Protein AF-A0A1V2QAQ2-F1 (afdb_monomer_lite)

pLDDT: mean 79.97, std 14.41, range [47.81, 94.69]

Radius of gyration: 16.97 Å; chains: 1; bounding box: 43×12×46 Å

Secondary structure (DSSP, 8-state):
-EEEEEE-TTT-PEEEEE-PPPPSTTHHHHHHHHHHHHHHHHHHHHHHHHHHHHHHHHHHH--

Foldseek 3Di:
DWDWQDADPVPRDTDIDDDDFDDDPCSVVVVVVVVVVRVVVSVVVVVVVPPPPPVVVCVVPVD

Sequence (63 aa):
MRVYAGIAPDTRRARYLTETIPAGPDAEHKAEQARLRLIRTVDQRDGLRLTATLDELITRHIT

Structure (mmCIF, N/CA/C/O backbone):
data_AF-A0A1V2QAQ2-F1
#
_entry.id   AF-A0A1V2QAQ2-F1
#
loop_
_atom_site.group_PDB
_atom_site.id
_atom_site.type_symbol
_atom_site.label_atom_id
_atom_site.label_alt_id
_atom_site.label_comp_id
_atom_site.label_asym_id
_atom_site.label_entity_id
_atom_site.label_seq_id
_atom_site.pdbx_PDB_ins_code
_atom_site.Cartn_x
_atom_site.Cartn_y
_atom_site.Cartn_z
_atom_site.occupancy
_atom_site.B_iso_or_equiv
_atom_site.auth_seq_id
_atom_site.auth_comp_id
_atom_site.auth_asym_id
_atom_site.auth_atom_id
_atom_site.pdbx_PDB_model_num
ATOM 1 N N . MET A 1 1 ? -7.597 3.186 1.742 1.00 85.75 1 MET A N 1
ATOM 2 C CA . MET A 1 1 ? -6.420 4.071 1.569 1.00 85.75 1 MET A CA 1
ATOM 3 C C . MET A 1 1 ? -5.698 3.700 0.269 1.00 85.75 1 MET A C 1
ATOM 5 O O . MET A 1 1 ? -5.854 2.570 -0.181 1.00 85.75 1 MET A O 1
ATOM 9 N N . ARG A 1 2 ? -5.010 4.646 -0.393 1.00 85.56 2 ARG A N 1
ATOM 10 C CA . ARG A 1 2 ? -4.392 4.461 -1.723 1.00 85.56 2 ARG A CA 1
ATOM 11 C C . ARG A 1 2 ? -2.951 4.980 -1.725 1.00 85.56 2 ARG A C 1
ATOM 13 O O . ARG A 1 2 ? -2.720 6.093 -1.264 1.00 85.56 2 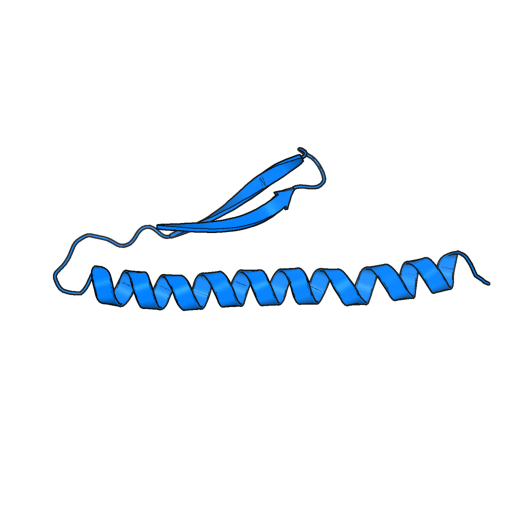ARG A O 1
ATOM 20 N N . VAL A 1 3 ? -2.021 4.215 -2.293 1.00 88.50 3 VAL A N 1
ATOM 21 C CA . VAL A 1 3 ? -0.610 4.588 -2.491 1.00 88.50 3 VAL A CA 1
ATOM 22 C C . VAL A 1 3 ? -0.303 4.590 -3.985 1.00 88.50 3 VAL A C 1
ATOM 24 O O . VAL A 1 3 ? -0.702 3.674 -4.703 1.00 88.50 3 VAL A O 1
ATOM 27 N N . TYR A 1 4 ? 0.367 5.634 -4.467 1.00 84.56 4 TYR A N 1
ATOM 28 C CA . TYR A 1 4 ? 0.791 5.732 -5.862 1.00 84.56 4 TYR A CA 1
ATOM 29 C C . TYR A 1 4 ? 1.901 4.721 -6.160 1.00 84.56 4 TYR A C 1
ATOM 31 O O . TYR A 1 4 ? 2.834 4.577 -5.378 1.00 84.56 4 TYR A O 1
ATOM 39 N N . ALA A 1 5 ? 1.783 4.021 -7.286 1.00 86.75 5 ALA A N 1
ATOM 40 C CA . ALA A 1 5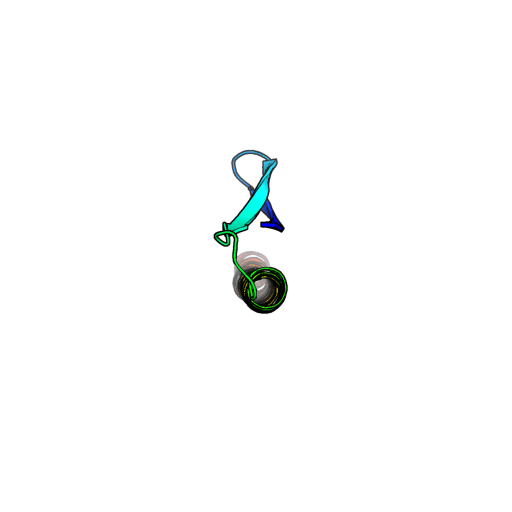 ? 2.674 2.934 -7.683 1.00 86.75 5 ALA A CA 1
ATOM 41 C C . ALA A 1 5 ? 3.220 3.126 -9.110 1.00 86.75 5 ALA A C 1
ATOM 43 O O . ALA A 1 5 ? 3.449 2.155 -9.832 1.00 86.75 5 ALA A O 1
ATOM 44 N N . GLY A 1 6 ? 3.363 4.380 -9.546 1.00 85.75 6 GLY A N 1
ATOM 45 C CA . GLY A 1 6 ? 3.920 4.721 -10.854 1.00 85.75 6 GLY A CA 1
ATOM 46 C C . GLY A 1 6 ? 2.900 4.745 -11.995 1.00 85.75 6 GLY A C 1
ATOM 47 O O . GLY A 1 6 ? 1.687 4.677 -11.795 1.00 85.75 6 GLY A O 1
ATOM 48 N N . ILE A 1 7 ? 3.409 4.850 -13.223 1.00 85.38 7 ILE A N 1
ATOM 49 C CA . ILE A 1 7 ? 2.616 4.890 -14.458 1.00 85.38 7 ILE A CA 1
ATOM 50 C C . ILE A 1 7 ? 2.711 3.536 -15.169 1.00 85.38 7 ILE A C 1
ATOM 52 O O . ILE A 1 7 ? 3.786 2.946 -15.290 1.00 85.38 7 ILE A O 1
ATOM 56 N N . ALA A 1 8 ? 1.576 3.027 -15.643 1.00 80.38 8 ALA A N 1
ATOM 57 C CA . ALA A 1 8 ? 1.526 1.826 -16.463 1.00 80.38 8 ALA A CA 1
ATOM 58 C C . ALA A 1 8 ? 2.097 2.121 -17.869 1.00 80.38 8 ALA A C 1
ATOM 60 O O . ALA A 1 8 ? 1.641 3.073 -18.504 1.00 80.38 8 ALA A O 1
ATOM 61 N N . PRO A 1 9 ? 3.074 1.348 -18.377 1.00 75.62 9 PRO A N 1
ATOM 62 C CA . PRO A 1 9 ? 3.741 1.657 -19.648 1.00 75.62 9 PRO A CA 1
ATOM 63 C C . PRO A 1 9 ? 2.836 1.456 -20.874 1.00 75.62 9 PRO A C 1
ATOM 65 O O . PRO A 1 9 ? 2.993 2.141 -21.879 1.00 75.62 9 PRO A O 1
ATOM 68 N N . ASP A 1 10 ? 1.874 0.545 -20.770 1.00 84.06 10 ASP A N 1
ATOM 69 C CA . ASP A 1 10 ? 0.920 0.160 -21.812 1.00 84.06 10 ASP A CA 1
ATOM 70 C C . ASP A 1 10 ? -0.192 1.197 -22.012 1.00 84.06 10 ASP A C 1
ATOM 72 O O . ASP A 1 10 ? -0.567 1.527 -23.133 1.00 84.06 10 ASP A O 1
ATOM 76 N N . THR A 1 11 ? -0.711 1.739 -20.914 1.00 83.69 11 THR A N 1
ATOM 77 C CA . THR A 1 11 ? -1.880 2.628 -20.920 1.00 83.69 11 THR A CA 1
ATOM 78 C C . THR A 1 11 ? -1.537 4.072 -20.575 1.00 83.69 11 THR A C 1
ATOM 80 O O . THR A 1 11 ? -2.396 4.945 -20.698 1.00 83.69 11 THR A O 1
ATOM 83 N N . ARG A 1 12 ? -0.303 4.340 -20.123 1.00 83.75 12 ARG A N 1
ATOM 84 C CA . ARG A 1 12 ? 0.165 5.634 -19.591 1.00 83.75 12 ARG A CA 1
ATOM 85 C C . ARG A 1 12 ? -0.697 6.182 -18.448 1.00 83.75 12 ARG A C 1
ATOM 87 O O . ARG A 1 12 ? -0.720 7.384 -18.198 1.0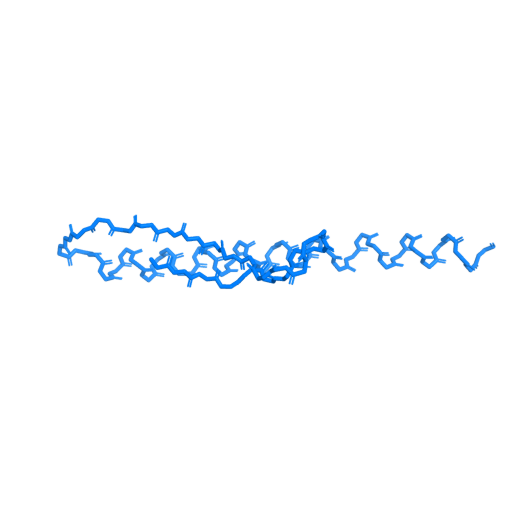0 83.75 12 ARG A O 1
ATOM 94 N N . ARG A 1 13 ? -1.407 5.306 -17.732 1.00 85.81 13 ARG A N 1
ATOM 95 C CA . ARG A 1 13 ? -2.269 5.674 -16.600 1.00 85.81 13 ARG A CA 1
ATOM 96 C C . ARG A 1 13 ? -1.558 5.461 -15.272 1.00 85.81 13 ARG A C 1
ATOM 98 O O . ARG A 1 13 ? -0.794 4.510 -15.112 1.00 85.81 13 ARG A O 1
ATOM 105 N N . ALA A 1 14 ? -1.853 6.324 -14.304 1.00 87.12 14 ALA A N 1
ATOM 106 C CA . ALA A 1 14 ? -1.380 6.172 -12.935 1.00 87.12 14 ALA A CA 1
ATOM 107 C C . ALA A 1 14 ? -1.924 4.876 -12.312 1.00 87.12 14 ALA A C 1
ATOM 109 O O . ALA A 1 14 ? -3.131 4.615 -12.328 1.00 87.12 14 ALA A O 1
ATOM 110 N N . ARG A 1 15 ? -1.026 4.071 -11.746 1.00 89.00 15 ARG A N 1
ATOM 111 C CA . ARG A 1 15 ? -1.348 2.876 -10.968 1.00 89.00 15 ARG A CA 1
ATOM 112 C C . ARG A 1 15 ? -1.314 3.223 -9.492 1.00 89.00 15 ARG A C 1
ATOM 114 O O . ARG A 1 15 ? -0.469 3.983 -9.027 1.00 89.00 15 ARG A O 1
ATOM 121 N N . TYR A 1 16 ? -2.228 2.615 -8.753 1.00 89.75 16 TYR A N 1
ATOM 122 C CA . TYR A 1 16 ? -2.309 2.760 -7.310 1.00 89.75 16 TYR A CA 1
ATOM 123 C C . TYR A 1 16 ? -2.430 1.382 -6.677 1.00 89.75 16 TYR A C 1
ATOM 125 O O . TYR A 1 16 ? -3.172 0.536 -7.180 1.00 89.75 16 TYR A O 1
ATOM 133 N N . LEU A 1 17 ? -1.746 1.173 -5.557 1.00 88.94 17 LEU A N 1
ATOM 134 C CA . LEU A 1 17 ? -2.076 0.088 -4.643 1.00 88.94 17 LEU A CA 1
ATOM 135 C C . LEU A 1 17 ? -3.122 0.597 -3.661 1.00 88.94 17 LEU A C 1
ATOM 137 O O . LEU A 1 17 ? -2.989 1.684 -3.101 1.00 88.94 17 LEU A O 1
ATOM 141 N N . THR A 1 18 ? -4.193 -0.168 -3.503 1.00 90.31 18 THR A N 1
ATOM 142 C CA . THR A 1 18 ? -5.326 0.209 -2.662 1.00 90.31 18 THR A CA 1
ATOM 143 C C . THR A 1 18 ? -5.589 -0.912 -1.679 1.00 90.31 18 THR A C 1
ATOM 145 O O . THR A 1 18 ? -5.656 -2.071 -2.075 1.00 90.31 18 THR A O 1
ATOM 148 N N . GLU A 1 19 ? -5.766 -0.548 -0.416 1.00 91.06 19 GLU A N 1
ATOM 149 C CA . GLU A 1 19 ? -6.195 -1.460 0.639 1.00 91.06 19 GLU A CA 1
ATOM 150 C C . GLU A 1 19 ? -7.349 -0.809 1.404 1.00 91.06 19 GLU A C 1
ATOM 152 O O . GLU A 1 19 ? -7.307 0.383 1.751 1.00 91.06 19 GLU A O 1
ATOM 157 N N . THR A 1 20 ? -8.409 -1.582 1.620 1.00 94.19 20 THR A N 1
ATOM 158 C CA . THR A 1 20 ? -9.593 -1.147 2.359 1.00 94.19 20 THR A CA 1
ATOM 159 C C . THR A 1 20 ? -9.522 -1.731 3.757 1.00 94.19 20 THR A C 1
ATOM 161 O O . THR A 1 20 ? -9.561 -2.945 3.926 1.00 94.19 20 THR A O 1
ATOM 164 N N . ILE A 1 21 ? -9.428 -0.853 4.753 1.00 91.94 21 ILE A N 1
ATOM 165 C CA . ILE A 1 21 ? -9.424 -1.230 6.164 1.00 91.94 21 ILE A CA 1
ATOM 166 C C . ILE A 1 21 ? -10.852 -1.063 6.690 1.00 91.94 21 ILE A C 1
ATOM 168 O O . ILE A 1 21 ? -11.413 0.026 6.536 1.00 91.94 21 ILE A O 1
ATOM 172 N N . PRO A 1 22 ? -11.468 -2.111 7.265 1.00 91.56 22 PRO A N 1
ATOM 173 C CA . PRO A 1 22 ? -12.789 -1.989 7.865 1.00 91.56 22 PRO A CA 1
ATOM 174 C C . PRO A 1 22 ? -12.750 -1.025 9.057 1.00 91.56 22 PRO A C 1
ATOM 176 O O . PRO A 1 22 ? -11.744 -0.930 9.763 1.00 91.56 22 PRO A O 1
ATOM 179 N N . ALA A 1 23 ? -13.858 -0.320 9.282 1.00 89.06 23 ALA A N 1
ATOM 180 C CA . ALA A 1 23 ? -13.996 0.578 10.421 1.00 89.06 23 ALA A CA 1
ATOM 181 C C . ALA A 1 23 ? -13.904 -0.193 11.749 1.00 89.06 23 ALA A C 1
ATOM 183 O O . ALA A 1 23 ? -14.352 -1.335 11.857 1.00 89.06 23 ALA A O 1
ATOM 184 N N . GLY A 1 24 ? -13.319 0.442 12.761 1.00 93.94 24 GLY A N 1
ATOM 185 C CA . GLY A 1 24 ? -13.123 -0.141 14.083 1.00 93.94 24 GLY A CA 1
ATOM 186 C C . GLY A 1 24 ? -12.206 0.721 14.954 1.00 93.94 24 GLY A C 1
ATOM 187 O O . GLY A 1 24 ? -11.607 1.670 14.445 1.00 93.94 24 GLY A O 1
ATOM 188 N N . PRO A 1 25 ? -12.069 0.387 16.247 1.00 94.69 25 PRO A N 1
ATOM 189 C CA . PRO A 1 25 ? -11.261 1.162 17.191 1.00 94.69 25 PRO A CA 1
ATOM 190 C C . PRO A 1 25 ? -9.786 1.254 16.772 1.00 94.69 25 PRO A C 1
ATOM 192 O O . PRO A 1 25 ? -9.173 2.303 16.913 1.00 94.69 25 PRO A O 1
ATOM 195 N N . ASP A 1 26 ? -9.248 0.200 16.149 1.00 94.50 26 ASP A N 1
ATOM 196 C CA . ASP A 1 26 ? -7.852 0.163 15.685 1.00 94.50 26 ASP A CA 1
ATOM 197 C C . ASP A 1 26 ? -7.691 0.542 14.205 1.00 94.50 26 ASP A C 1
ATOM 199 O O . ASP A 1 26 ? -6.648 0.267 13.606 1.00 94.50 26 ASP A O 1
ATOM 203 N N . ALA A 1 27 ? -8.728 1.086 13.559 1.00 92.12 27 ALA A N 1
ATOM 204 C CA . ALA A 1 27 ? -8.711 1.316 12.114 1.00 92.12 27 ALA A CA 1
ATOM 205 C C . ALA A 1 27 ? -7.581 2.263 11.692 1.00 92.12 27 ALA A C 1
ATOM 207 O O . ALA A 1 27 ? -6.931 2.018 10.677 1.00 92.12 27 ALA A O 1
ATOM 208 N N . GLU A 1 28 ? -7.303 3.292 12.493 1.00 91.31 28 GLU A N 1
ATOM 209 C CA . GLU A 1 28 ? -6.204 4.228 12.248 1.00 91.31 28 GLU A CA 1
ATOM 210 C C . GLU A 1 28 ? -4.841 3.531 12.336 1.00 91.31 28 GLU A C 1
ATOM 212 O O . GLU A 1 28 ? -4.037 3.604 11.407 1.00 91.31 28 GLU A O 1
ATOM 217 N N . HIS A 1 29 ? -4.617 2.752 13.398 1.00 93.56 29 HIS A N 1
ATOM 218 C CA . HIS A 1 29 ? -3.377 2.000 13.567 1.00 93.56 29 HIS A CA 1
ATOM 219 C C . HIS A 1 29 ? -3.167 0.985 12.432 1.00 93.56 29 HIS A C 1
ATOM 221 O O . HIS A 1 29 ? -2.082 0.892 11.855 1.00 93.56 29 HIS A O 1
ATOM 227 N N . LYS A 1 30 ? -4.221 0.253 12.054 1.00 92.06 30 LYS A N 1
ATOM 228 C CA . LYS A 1 30 ? -4.188 -0.705 10.938 1.00 92.06 30 LYS A CA 1
ATOM 229 C C . LYS A 1 30 ? -3.944 -0.012 9.598 1.00 92.06 30 LYS A C 1
ATOM 231 O O . LYS A 1 30 ? -3.211 -0.554 8.771 1.00 92.06 30 LYS A O 1
ATOM 236 N N . ALA A 1 31 ? -4.508 1.177 9.390 1.00 92.62 31 ALA A N 1
ATOM 237 C CA . ALA A 1 31 ? -4.269 1.971 8.190 1.00 92.62 31 ALA A CA 1
ATOM 238 C C . ALA A 1 31 ? -2.808 2.423 8.085 1.00 92.62 31 ALA A C 1
ATOM 240 O O . ALA A 1 31 ? -2.237 2.338 6.996 1.00 92.62 31 ALA A O 1
ATOM 241 N N . GLU A 1 32 ? -2.178 2.821 9.192 1.00 92.88 32 GLU A N 1
ATOM 242 C CA . GLU A 1 32 ? -0.762 3.200 9.178 1.00 92.88 32 GLU A CA 1
ATOM 243 C C . GLU A 1 32 ? 0.153 1.993 8.929 1.00 92.88 32 GLU A C 1
ATOM 245 O O . GLU A 1 32 ? 1.062 2.052 8.098 1.00 92.88 32 GLU A O 1
ATOM 250 N N . GLN A 1 33 ? -0.139 0.842 9.541 1.00 94.12 33 GLN A N 1
ATOM 251 C CA . GLN A 1 33 ? 0.588 -0.398 9.244 1.00 94.12 33 GLN A CA 1
ATOM 252 C C . GLN A 1 33 ? 0.444 -0.814 7.772 1.00 94.12 33 GLN A C 1
ATOM 254 O O . GLN A 1 33 ? 1.420 -1.227 7.138 1.00 94.12 33 GLN A O 1
ATOM 259 N N . ALA A 1 34 ? -0.755 -0.677 7.199 1.00 92.69 34 ALA A N 1
ATOM 260 C CA . ALA A 1 34 ? -0.976 -0.895 5.773 1.00 92.69 34 ALA A CA 1
ATOM 261 C C . ALA A 1 34 ? -0.173 0.102 4.920 1.00 92.69 34 ALA A C 1
ATOM 263 O O . ALA A 1 34 ? 0.409 -0.292 3.911 1.00 92.69 34 ALA A O 1
ATOM 264 N N . ARG A 1 35 ? -0.051 1.367 5.348 1.00 90.44 35 ARG A N 1
ATOM 265 C CA . ARG A 1 35 ? 0.717 2.405 4.637 1.00 90.44 35 ARG A CA 1
ATOM 266 C C . ARG A 1 35 ? 2.166 2.002 4.447 1.00 90.44 35 ARG A C 1
ATOM 268 O O . ARG A 1 35 ? 2.658 1.994 3.320 1.00 90.44 35 ARG A O 1
ATOM 275 N N . LEU A 1 36 ? 2.818 1.624 5.540 1.00 93.69 36 LEU A N 1
ATOM 276 C CA . LEU A 1 36 ? 4.220 1.214 5.538 1.00 93.69 36 LEU A CA 1
ATOM 277 C C . LEU A 1 36 ? 4.436 -0.026 4.663 1.00 93.69 36 LEU A C 1
ATOM 279 O O . LEU A 1 36 ? 5.394 -0.091 3.889 1.00 93.69 36 LEU A O 1
ATOM 283 N N . ARG A 1 37 ? 3.510 -0.990 4.725 1.00 92.31 37 ARG A N 1
ATOM 284 C CA . ARG A 1 37 ? 3.563 -2.214 3.914 1.00 92.31 37 ARG A CA 1
ATOM 285 C C . ARG A 1 37 ? 3.439 -1.916 2.416 1.00 92.31 37 ARG A C 1
ATOM 287 O O . ARG A 1 37 ? 4.199 -2.463 1.613 1.00 92.31 37 ARG A O 1
ATOM 294 N N . LEU A 1 38 ? 2.503 -1.042 2.041 1.00 90.62 38 LEU A N 1
ATOM 295 C CA . LEU A 1 38 ? 2.262 -0.657 0.650 1.00 90.62 38 LEU A CA 1
ATOM 296 C C . LEU A 1 38 ? 3.430 0.145 0.069 1.00 90.62 38 LEU A C 1
ATOM 298 O O . LEU A 1 38 ? 3.841 -0.150 -1.050 1.00 90.62 38 LEU A O 1
ATOM 302 N N . ILE A 1 39 ? 4.002 1.086 0.828 1.00 89.44 39 ILE A N 1
ATOM 303 C CA . ILE A 1 39 ? 5.199 1.840 0.415 1.00 89.44 39 ILE A CA 1
ATOM 304 C C . ILE A 1 39 ? 6.362 0.881 0.155 1.00 89.44 39 ILE A C 1
ATOM 306 O O . ILE A 1 39 ? 6.904 0.868 -0.945 1.00 89.44 39 ILE A O 1
ATOM 310 N N . ARG A 1 40 ? 6.659 -0.020 1.102 1.00 89.75 40 ARG A N 1
ATOM 311 C CA . ARG A 1 40 ? 7.712 -1.032 0.928 1.00 89.75 40 ARG A CA 1
ATOM 312 C C . ARG A 1 40 ? 7.500 -1.893 -0.322 1.00 89.75 40 ARG A C 1
ATOM 314 O O . ARG A 1 40 ? 8.459 -2.251 -0.997 1.00 89.75 40 ARG A O 1
ATOM 321 N N . THR A 1 41 ? 6.249 -2.231 -0.634 1.00 86.75 41 THR A N 1
ATOM 322 C CA . THR A 1 41 ? 5.906 -3.014 -1.832 1.00 86.75 41 THR A CA 1
ATOM 323 C C . THR A 1 41 ? 6.167 -2.234 -3.124 1.00 86.75 41 THR A C 1
ATOM 325 O O . THR A 1 41 ? 6.557 -2.830 -4.129 1.00 86.75 41 THR A O 1
ATOM 328 N N . VAL A 1 42 ? 5.936 -0.918 -3.118 1.00 87.12 42 VAL A N 1
ATOM 329 C CA . VAL A 1 42 ? 6.261 -0.041 -4.253 1.00 87.12 42 VAL A CA 1
ATOM 330 C C . VAL A 1 42 ? 7.775 0.065 -4.415 1.00 87.12 42 VAL A C 1
ATOM 332 O O . VAL A 1 42 ? 8.268 -0.240 -5.497 1.00 87.12 42 VAL A O 1
ATOM 335 N N . ASP A 1 43 ? 8.509 0.351 -3.338 1.00 81.44 43 ASP A N 1
ATOM 336 C CA . ASP A 1 43 ? 9.973 0.471 -3.372 1.00 81.44 43 ASP A CA 1
ATOM 337 C C . ASP A 1 43 ? 10.646 -0.808 -3.889 1.00 81.44 43 ASP A C 1
ATOM 339 O O . ASP A 1 43 ? 11.553 -0.756 -4.717 1.00 81.44 43 ASP A O 1
ATOM 343 N N . GLN A 1 44 ? 10.171 -1.982 -3.458 1.00 76.38 44 GLN A N 1
ATOM 344 C CA . GLN A 1 44 ? 10.668 -3.265 -3.962 1.00 76.38 44 GLN A CA 1
ATOM 345 C C . GLN A 1 44 ? 10.418 -3.442 -5.465 1.00 76.38 44 GLN A C 1
ATOM 347 O O . GLN A 1 44 ? 11.273 -3.970 -6.172 1.00 76.38 44 GLN A O 1
ATOM 352 N N . ARG A 1 45 ? 9.259 -3.010 -5.974 1.00 71.94 45 ARG A N 1
ATOM 353 C CA . ARG A 1 45 ? 8.930 -3.107 -7.405 1.00 71.94 45 ARG A CA 1
ATOM 354 C C . ARG A 1 45 ? 9.738 -2.137 -8.258 1.00 71.94 45 ARG A C 1
ATOM 356 O O . ARG A 1 45 ? 10.151 -2.523 -9.351 1.00 71.94 45 ARG A O 1
ATOM 363 N N . ASP A 1 46 ? 9.966 -0.923 -7.772 1.00 65.94 46 ASP A N 1
ATOM 364 C CA . ASP A 1 46 ? 10.782 0.066 -8.476 1.00 65.94 46 ASP A CA 1
ATOM 365 C C . ASP A 1 46 ? 12.267 -0.324 -8.444 1.00 65.94 46 ASP A C 1
ATOM 367 O O . ASP A 1 46 ? 12.937 -0.263 -9.475 1.00 65.94 46 ASP A O 1
ATOM 371 N N . GLY A 1 47 ? 12.757 -0.864 -7.322 1.00 58.50 47 GLY A N 1
ATOM 372 C CA . GLY A 1 47 ? 14.103 -1.438 -7.223 1.00 58.50 47 GLY A CA 1
ATOM 373 C C . GLY A 1 47 ? 14.341 -2.614 -8.180 1.00 58.50 47 GLY A C 1
ATOM 374 O O . GLY A 1 47 ? 15.416 -2.716 -8.764 1.00 58.50 47 GLY A O 1
ATOM 375 N N . LEU A 1 48 ? 13.328 -3.459 -8.416 1.00 54.31 48 LEU A N 1
ATOM 376 C CA . LEU A 1 48 ? 13.391 -4.556 -9.397 1.00 54.31 48 LEU A CA 1
ATOM 377 C C . LEU A 1 48 ? 13.393 -4.077 -10.859 1.00 54.31 48 LEU A C 1
ATOM 379 O O . LEU A 1 48 ? 13.855 -4.801 -11.738 1.00 54.31 48 LEU A O 1
ATOM 383 N N . ARG A 1 49 ? 12.873 -2.878 -11.143 1.00 52.47 49 ARG A N 1
ATOM 384 C CA . ARG A 1 49 ? 12.801 -2.322 -12.505 1.00 52.47 49 ARG A CA 1
ATOM 385 C C . ARG A 1 49 ? 14.069 -1.596 -12.950 1.00 52.47 49 ARG A C 1
ATOM 387 O O . ARG A 1 49 ? 14.193 -1.325 -14.136 1.00 52.47 49 ARG A O 1
ATOM 394 N N . LEU A 1 50 ? 14.984 -1.255 -12.045 1.00 50.44 50 LEU A N 1
ATOM 395 C CA . LEU A 1 50 ? 16.131 -0.399 -12.377 1.00 50.44 50 LEU A CA 1
ATOM 396 C C . LEU A 1 50 ? 17.401 -1.176 -12.751 1.00 50.44 50 LEU A C 1
ATOM 398 O O . LEU A 1 50 ? 18.180 -0.685 -13.561 1.00 50.44 50 LEU A O 1
ATOM 402 N N . THR A 1 51 ? 17.601 -2.387 -12.232 1.00 47.81 51 THR A N 1
ATOM 403 C CA . THR A 1 51 ? 18.844 -3.154 -12.447 1.00 47.81 51 THR A CA 1
ATOM 404 C C . THR A 1 51 ? 18.777 -4.145 -13.606 1.00 47.81 51 THR A C 1
ATOM 406 O O . THR A 1 51 ? 19.767 -4.308 -14.306 1.00 47.81 51 THR A O 1
ATOM 409 N N . ALA A 1 52 ? 17.624 -4.764 -13.874 1.00 48.84 52 ALA A N 1
ATOM 410 C CA . ALA A 1 52 ? 17.522 -5.753 -14.953 1.00 48.84 52 ALA A CA 1
ATOM 411 C C . ALA A 1 52 ? 17.539 -5.118 -16.356 1.00 48.84 52 ALA A C 1
ATOM 413 O O . ALA A 1 52 ? 18.113 -5.674 -17.282 1.00 48.84 52 ALA A O 1
ATOM 414 N N . THR A 1 53 ? 16.946 -3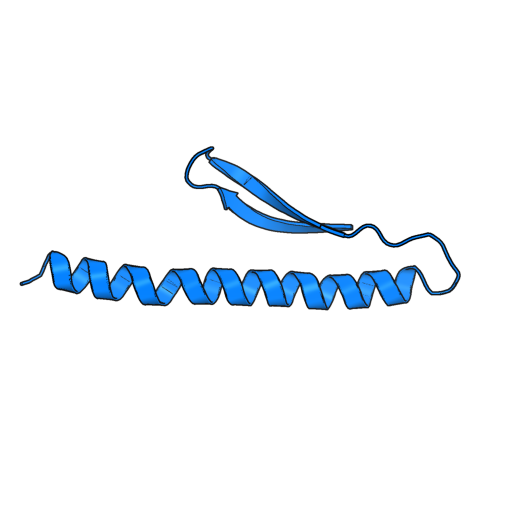.934 -16.531 1.00 57.25 53 THR A N 1
ATOM 415 C CA . THR A 1 53 ? 16.773 -3.343 -17.867 1.00 57.25 53 THR A CA 1
ATOM 416 C C . THR A 1 53 ? 17.925 -2.468 -18.349 1.00 57.25 53 THR A C 1
ATOM 418 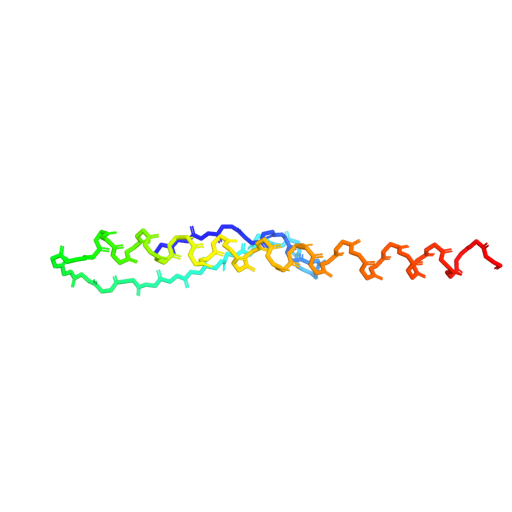O O . THR A 1 53 ? 18.028 -2.281 -19.553 1.00 57.25 53 THR A O 1
ATOM 421 N N . LEU A 1 54 ? 18.788 -1.920 -17.484 1.00 57.34 54 LEU A N 1
ATOM 422 C CA . LEU A 1 54 ? 19.882 -1.056 -17.953 1.00 57.34 54 LEU A CA 1
ATOM 423 C C . LEU A 1 54 ? 21.098 -1.865 -18.421 1.00 57.34 54 LEU A C 1
ATOM 425 O O . LEU A 1 54 ? 21.572 -1.637 -19.532 1.00 57.34 54 LEU A O 1
ATOM 429 N N . ASP A 1 55 ? 21.551 -2.836 -17.626 1.00 59.12 55 ASP A N 1
ATOM 430 C CA . ASP A 1 55 ? 22.707 -3.667 -17.985 1.00 59.12 55 ASP A CA 1
ATOM 431 C C . ASP A 1 55 ? 22.420 -4.505 -19.239 1.00 59.12 55 ASP A C 1
ATOM 433 O O . ASP A 1 55 ? 23.219 -4.505 -20.171 1.00 59.12 55 ASP A O 1
ATOM 437 N N . GLU A 1 56 ? 21.235 -5.119 -19.346 1.00 59.66 56 GLU A N 1
ATOM 438 C CA . GLU A 1 56 ? 20.850 -5.880 -20.545 1.00 59.66 56 GLU A CA 1
ATOM 439 C C . GLU A 1 56 ? 20.728 -5.005 -21.807 1.00 59.66 56 GLU A C 1
ATOM 441 O O . GLU A 1 56 ? 21.063 -5.460 -22.906 1.00 59.66 56 GLU A O 1
ATOM 446 N N . LEU A 1 57 ? 20.272 -3.749 -21.684 1.00 61.56 57 LEU A N 1
ATOM 447 C CA . LEU A 1 57 ? 20.189 -2.820 -22.821 1.00 61.56 57 LEU A CA 1
ATOM 448 C C . LEU A 1 57 ? 21.572 -2.329 -23.264 1.00 61.56 57 LEU A C 1
ATOM 450 O O . LEU A 1 57 ? 21.821 -2.230 -24.467 1.00 61.56 57 LEU A O 1
ATOM 454 N N . ILE A 1 58 ? 22.475 -2.059 -22.319 1.00 70.38 58 ILE A N 1
ATOM 455 C CA . ILE A 1 58 ? 23.857 -1.658 -22.609 1.00 70.38 58 ILE A CA 1
ATOM 456 C C . ILE A 1 58 ? 24.612 -2.819 -23.269 1.00 70.38 58 ILE A C 1
ATOM 458 O O . ILE A 1 58 ? 25.220 -2.634 -24.325 1.00 70.38 58 ILE A O 1
ATOM 462 N N . THR A 1 59 ? 24.512 -4.035 -22.727 1.00 70.56 59 THR A N 1
ATOM 463 C CA . THR A 1 59 ? 25.158 -5.224 -23.307 1.00 70.56 59 THR A CA 1
ATOM 464 C C . THR A 1 59 ? 24.637 -5.554 -24.712 1.00 70.56 59 THR A C 1
ATOM 466 O O . THR A 1 59 ? 25.390 -6.061 -25.536 1.00 70.56 59 THR A O 1
ATOM 469 N N . ARG A 1 60 ? 23.377 -5.23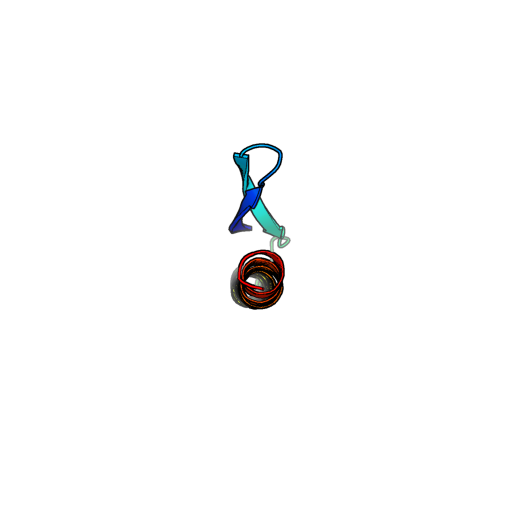6 -25.039 1.00 63.03 60 ARG A N 1
ATOM 470 C CA . ARG A 1 60 ? 22.800 -5.501 -26.371 1.00 63.03 60 ARG A CA 1
ATOM 471 C C . ARG A 1 60 ? 23.191 -4.477 -27.450 1.00 63.03 60 ARG A C 1
ATOM 473 O O . ARG A 1 60 ? 23.021 -4.772 -28.633 1.00 63.03 60 ARG A O 1
ATOM 480 N N . HIS A 1 61 ? 23.642 -3.275 -27.091 1.00 68.12 61 HIS A N 1
ATOM 481 C CA . HIS A 1 61 ? 23.888 -2.190 -28.061 1.00 68.12 61 HIS A CA 1
ATOM 482 C C . HIS A 1 61 ? 25.328 -1.682 -28.122 1.00 68.12 61 HIS A C 1
ATOM 484 O O . HIS A 1 61 ? 25.646 -0.921 -29.034 1.00 68.12 61 HIS A O 1
ATOM 490 N N . ILE A 1 62 ? 26.195 -2.088 -27.193 1.00 69.81 62 ILE A N 1
ATOM 491 C CA . ILE A 1 62 ? 27.596 -1.641 -27.143 1.00 69.81 62 ILE A CA 1
ATOM 492 C C . ILE A 1 62 ? 28.570 -2.825 -27.312 1.00 69.81 62 ILE A C 1
ATOM 494 O O . ILE A 1 62 ? 29.684 -2.805 -26.800 1.00 69.81 62 ILE A O 1
ATOM 498 N N . THR A 1 63 ? 28.167 -3.888 -28.013 1.00 50.00 63 THR A N 1
ATOM 499 C CA . THR A 1 63 ? 29.071 -4.971 -28.445 1.00 50.00 63 THR A CA 1
ATOM 500 C C . THR A 1 63 ? 28.932 -5.204 -29.937 1.00 50.00 63 THR A C 1
ATOM 502 O O . THR A 1 63 ? 27.776 -5.228 -30.414 1.00 50.00 63 THR A O 1
#